Protein AF-A0A1E4H0T5-F1 (afdb_monomer_lite)

pLDDT: mean 76.6, std 17.33, range [38.22, 93.31]

Structure (mmCIF, N/CA/C/O backbone):
data_AF-A0A1E4H0T5-F1
#
_entry.id   AF-A0A1E4H0T5-F1
#
loop_
_atom_site.group_PDB
_atom_site.id
_atom_site.type_symbol
_atom_site.label_atom_id
_atom_site.label_alt_id
_atom_site.label_comp_id
_atom_site.label_asym_id
_atom_site.label_entity_id
_atom_site.label_seq_id
_atom_site.pdbx_PDB_ins_code
_atom_site.Cartn_x
_atom_site.Cartn_y
_atom_site.Cartn_z
_atom_site.occupancy
_atom_site.B_iso_or_equiv
_atom_site.auth_seq_id
_atom_site.auth_comp_id
_atom_site.auth_asym_id
_atom_site.auth_atom_id
_atom_site.pdbx_PDB_model_num
ATOM 1 N N . MET A 1 1 ? 41.069 -65.305 9.248 1.00 39.84 1 MET A N 1
ATOM 2 C CA . MET A 1 1 ? 42.053 -64.386 9.860 1.00 39.84 1 MET A CA 1
ATOM 3 C C . MET A 1 1 ? 41.347 -63.078 10.201 1.00 39.84 1 MET A C 1
ATOM 5 O O . MET A 1 1 ? 40.801 -62.484 9.289 1.00 39.84 1 MET A O 1
ATOM 9 N N . ARG A 1 2 ? 41.347 -62.711 11.497 1.00 38.22 2 ARG A N 1
ATOM 10 C CA . ARG A 1 2 ? 41.096 -61.384 12.120 1.00 38.22 2 ARG A CA 1
ATOM 11 C C . ARG A 1 2 ? 39.816 -60.629 11.699 1.00 38.22 2 ARG A C 1
ATOM 13 O O . ARG A 1 2 ? 39.759 -60.053 10.627 1.00 38.22 2 ARG A O 1
ATOM 20 N N . SER A 1 3 ? 38.731 -60.694 12.478 1.00 45.03 3 SER A N 1
ATOM 21 C CA . SER A 1 3 ? 38.418 -59.817 13.636 1.00 45.03 3 SER A CA 1
ATOM 22 C C . SER A 1 3 ? 38.679 -58.331 13.408 1.00 45.03 3 SER A C 1
ATOM 24 O O . SER A 1 3 ? 39.838 -57.941 13.489 1.00 45.03 3 SER A O 1
ATOM 26 N N . VAL A 1 4 ? 37.605 -57.532 13.301 1.00 47.72 4 VAL A N 1
ATOM 27 C CA . VAL A 1 4 ? 37.412 -56.279 14.062 1.00 47.72 4 VAL A CA 1
ATOM 28 C C . VAL A 1 4 ? 35.904 -56.063 14.306 1.00 47.72 4 VAL A C 1
ATOM 30 O O . VAL A 1 4 ? 35.154 -55.708 13.404 1.00 47.72 4 VAL A O 1
ATOM 33 N N . VAL A 1 5 ? 35.487 -56.292 15.551 1.00 55.03 5 VAL A N 1
ATOM 34 C CA . VAL A 1 5 ? 34.409 -55.582 16.272 1.00 55.03 5 VAL A CA 1
ATOM 35 C C . VAL A 1 5 ? 35.142 -54.486 17.064 1.00 55.03 5 VAL A C 1
ATOM 37 O O . VAL A 1 5 ? 36.234 -54.795 17.556 1.00 55.03 5 VAL A O 1
ATOM 40 N N . PRO A 1 6 ? 34.672 -53.221 17.140 1.00 56.16 6 PRO A N 1
ATOM 41 C CA . PRO A 1 6 ? 33.816 -52.774 18.264 1.00 56.16 6 P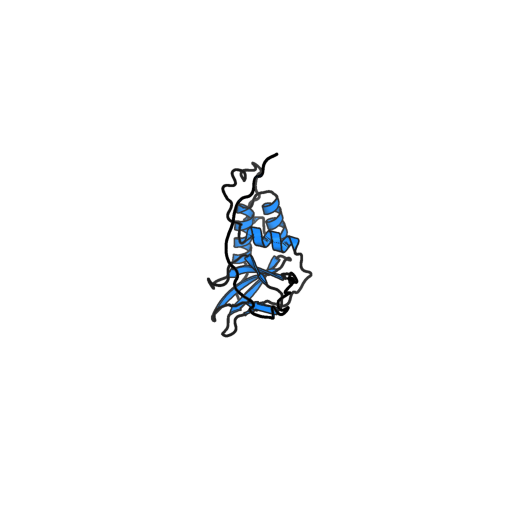RO A CA 1
ATOM 42 C C . PRO A 1 6 ? 32.924 -51.560 17.878 1.00 56.16 6 PRO A C 1
ATOM 44 O O . PRO A 1 6 ? 32.950 -51.142 16.731 1.00 56.16 6 PRO A O 1
ATOM 47 N N . ASN A 1 7 ? 32.067 -50.893 18.654 1.00 41.25 7 ASN A N 1
ATOM 48 C CA . ASN A 1 7 ? 31.615 -50.768 20.048 1.00 41.25 7 ASN A CA 1
ATOM 49 C C . ASN A 1 7 ? 30.163 -50.226 19.890 1.00 41.25 7 ASN A C 1
ATOM 51 O O . ASN A 1 7 ? 29.915 -49.438 18.985 1.00 41.25 7 ASN A O 1
ATOM 55 N N . GLY A 1 8 ? 29.129 -50.609 20.635 1.00 39.56 8 GLY A N 1
ATOM 56 C CA . GLY A 1 8 ? 29.060 -50.534 22.088 1.00 39.56 8 GLY A CA 1
ATOM 57 C C . GLY A 1 8 ? 28.377 -49.229 22.539 1.00 39.56 8 GLY A C 1
ATOM 58 O O . GLY A 1 8 ? 29.038 -48.201 22.608 1.00 39.56 8 GLY A O 1
ATOM 59 N N . ALA A 1 9 ? 27.097 -49.349 22.929 1.00 46.03 9 ALA A N 1
ATOM 60 C CA . ALA A 1 9 ? 26.294 -48.451 23.782 1.00 46.03 9 ALA A CA 1
ATOM 61 C C . ALA A 1 9 ? 25.740 -47.152 23.132 1.00 46.03 9 ALA A C 1
ATOM 63 O O . ALA A 1 9 ? 26.437 -46.436 22.436 1.00 46.03 9 ALA A O 1
ATOM 64 N N . LEU A 1 10 ? 24.467 -46.778 23.295 1.00 47.72 10 LEU A N 1
ATOM 65 C CA . LEU A 1 10 ? 23.784 -46.537 24.564 1.00 47.72 10 LEU A CA 1
ATOM 66 C C . LEU A 1 10 ? 22.243 -46.636 24.403 1.00 47.72 10 LEU A C 1
ATOM 68 O O . LEU A 1 10 ? 21.662 -45.990 23.540 1.00 47.72 10 LEU A O 1
ATOM 72 N N . ARG A 1 11 ? 21.627 -47.314 25.380 1.00 45.41 11 ARG A N 1
ATOM 73 C CA . ARG A 1 11 ? 20.326 -47.014 26.020 1.00 45.41 11 ARG A CA 1
ATOM 74 C C . ARG A 1 11 ? 19.022 -47.394 25.298 1.00 45.41 11 ARG A C 1
ATOM 76 O O . ARG A 1 11 ? 18.477 -46.685 24.465 1.00 45.41 11 ARG A O 1
ATOM 83 N N . ALA A 1 12 ? 18.470 -48.494 25.814 1.00 47.00 12 ALA A N 1
ATOM 84 C CA . ALA A 1 12 ? 17.044 -48.731 26.020 1.00 47.00 12 ALA A CA 1
ATOM 85 C C . ALA A 1 12 ? 16.330 -47.558 26.725 1.00 47.00 12 ALA A C 1
ATOM 87 O O . ALA A 1 12 ? 17.010 -46.729 27.323 1.00 47.00 12 ALA A O 1
ATOM 88 N N . THR A 1 13 ? 14.987 -47.621 26.763 1.00 47.31 13 THR A N 1
ATOM 89 C CA . THR A 1 13 ? 13.959 -46.695 27.321 1.00 47.31 13 THR A CA 1
ATOM 90 C C . THR A 1 13 ? 13.376 -45.752 26.254 1.00 47.31 13 THR A C 1
ATOM 92 O O . THR A 1 13 ? 14.113 -45.024 25.618 1.00 47.31 13 THR A O 1
ATOM 95 N N . SER A 1 14 ? 12.085 -45.743 25.905 1.00 43.88 14 SER A N 1
ATOM 96 C CA . SER A 1 14 ? 10.878 -46.195 26.601 1.00 43.88 14 SER A CA 1
ATOM 97 C C . SER A 1 14 ? 9.742 -46.437 25.604 1.00 43.88 14 SER A C 1
ATOM 99 O O . SER A 1 14 ? 9.549 -45.665 24.669 1.00 43.88 14 SER A O 1
ATOM 101 N N . ARG A 1 15 ? 8.926 -47.466 25.856 1.00 52.03 15 ARG A N 1
ATOM 102 C CA . ARG A 1 15 ? 7.536 -47.506 25.383 1.00 52.03 15 ARG A CA 1
ATOM 103 C C . ARG A 1 15 ? 6.792 -46.321 26.008 1.00 52.03 15 ARG A C 1
ATOM 105 O O . ARG A 1 15 ? 6.621 -46.319 27.222 1.00 52.03 15 ARG A O 1
ATOM 112 N N . ALA A 1 16 ? 6.337 -45.354 25.218 1.00 47.72 16 ALA A N 1
ATOM 113 C CA . ALA A 1 16 ? 5.321 -44.402 25.655 1.00 47.72 16 ALA A CA 1
ATOM 114 C C . ALA A 1 16 ? 4.612 -43.781 24.447 1.00 47.72 16 ALA A C 1
ATOM 116 O O . ALA A 1 16 ? 5.250 -43.164 23.606 1.00 47.72 16 ALA A O 1
ATOM 117 N N . ALA A 1 17 ? 3.294 -43.974 24.439 1.00 50.78 17 ALA A N 1
ATOM 118 C CA . ALA A 1 17 ? 2.257 -43.190 23.775 1.00 50.78 17 ALA A CA 1
ATOM 119 C C . ALA A 1 17 ? 2.391 -42.984 22.249 1.00 50.78 17 ALA A C 1
ATOM 121 O O . ALA A 1 17 ? 3.213 -42.226 21.758 1.00 50.78 17 ALA A O 1
ATOM 122 N N . LEU A 1 18 ? 1.623 -43.689 21.419 1.00 49.38 18 LEU A N 1
ATOM 123 C CA . LEU A 1 18 ? 0.184 -43.456 21.234 1.00 49.38 18 LEU A CA 1
ATOM 124 C C . LEU A 1 18 ? -0.116 -41.981 20.890 1.00 49.38 18 LEU A C 1
ATOM 126 O O . LEU A 1 18 ? -0.099 -41.119 21.759 1.00 49.38 18 LEU A O 1
ATOM 130 N N . GLY A 1 19 ? -0.467 -41.744 19.624 1.00 46.06 19 GLY A N 1
ATOM 131 C CA . GLY A 1 19 ? -1.298 -40.612 19.212 1.00 46.06 19 GLY A CA 1
ATOM 132 C C . GLY A 1 19 ? -0.567 -39.322 18.848 1.00 46.06 19 GLY A C 1
ATOM 133 O O . GLY A 1 19 ? -0.532 -38.393 19.644 1.00 46.06 19 GLY A O 1
ATOM 134 N N . LEU A 1 20 ? -0.126 -39.199 17.592 1.00 44.91 20 LEU A N 1
ATOM 135 C CA . LEU A 1 20 ? -0.059 -37.884 16.952 1.00 44.91 20 LEU A CA 1
ATOM 136 C C . LEU A 1 20 ? -1.172 -37.808 15.905 1.00 44.91 20 LEU A C 1
ATOM 138 O O . LEU A 1 20 ? -1.062 -38.304 14.787 1.00 44.91 20 LEU A O 1
ATOM 142 N N . ILE A 1 21 ? -2.293 -37.265 16.370 1.00 56.88 21 ILE A N 1
ATOM 143 C CA . ILE A 1 21 ? -3.504 -36.965 15.615 1.00 56.88 21 ILE A CA 1
ATOM 144 C C . ILE A 1 21 ? -3.156 -36.011 14.466 1.00 56.88 21 ILE A C 1
ATOM 146 O O . ILE A 1 21 ? -2.516 -34.981 14.674 1.00 56.88 21 ILE A O 1
ATOM 150 N N . LEU A 1 22 ? -3.620 -36.354 13.262 1.00 52.31 22 LEU A N 1
ATOM 151 C CA . LEU A 1 22 ? -3.767 -35.438 12.135 1.00 52.31 22 LEU A CA 1
ATOM 152 C C . LEU A 1 22 ? -4.597 -34.218 12.572 1.00 52.31 22 LEU A C 1
ATOM 154 O O . LEU A 1 22 ? -5.808 -34.336 12.740 1.00 52.31 22 LEU A O 1
ATOM 158 N N . ALA A 1 23 ? -3.984 -33.045 12.697 1.00 53.38 23 ALA A N 1
ATOM 159 C CA . ALA A 1 23 ? -4.703 -31.774 12.683 1.00 53.38 23 ALA A CA 1
ATOM 160 C C . ALA A 1 23 ? -3.743 -30.642 12.306 1.00 53.38 23 ALA A C 1
ATOM 162 O O . ALA A 1 23 ? -2.711 -30.461 12.944 1.00 53.38 23 ALA A O 1
ATOM 163 N N . GLY A 1 24 ? -4.099 -29.879 11.272 1.00 50.88 24 GLY A N 1
ATOM 164 C CA . GLY A 1 24 ? -3.389 -28.653 10.904 1.00 50.88 24 GLY A CA 1
ATOM 165 C C . GLY A 1 24 ? -2.786 -28.631 9.506 1.00 50.88 24 GLY A C 1
ATOM 166 O O . GLY A 1 24 ? -1.847 -27.880 9.266 1.00 50.88 24 GLY A O 1
ATOM 167 N N . GLY A 1 25 ? -3.332 -29.399 8.561 1.00 46.81 25 GLY A N 1
ATOM 168 C CA . GLY A 1 25 ? -3.244 -29.025 7.155 1.00 46.81 25 GLY A CA 1
ATOM 169 C C . GLY A 1 25 ? -4.006 -27.720 6.934 1.00 46.81 25 GLY A C 1
ATOM 170 O O . GLY A 1 25 ? -5.149 -27.744 6.500 1.00 46.81 25 GLY A O 1
ATOM 171 N N . VAL A 1 26 ? -3.382 -26.583 7.235 1.00 54.94 26 VAL A N 1
ATOM 172 C CA . VAL A 1 26 ? -3.708 -25.325 6.561 1.00 54.94 26 VAL A CA 1
ATOM 173 C C . VAL A 1 26 ? -2.692 -25.214 5.437 1.00 54.94 26 VAL A C 1
ATOM 175 O O . VAL A 1 26 ? -1.717 -24.470 5.506 1.00 54.94 26 VAL A O 1
ATOM 178 N N . ALA A 1 27 ? -2.872 -26.055 4.415 1.00 47.75 27 ALA A N 1
ATOM 179 C CA . ALA A 1 27 ? -2.328 -25.740 3.108 1.00 47.75 27 ALA A CA 1
ATOM 180 C C . ALA A 1 27 ? -2.878 -24.354 2.783 1.00 47.75 27 ALA A C 1
ATOM 182 O O . ALA A 1 27 ? -4.093 -24.183 2.678 1.00 47.75 27 ALA A O 1
ATOM 183 N N . GLY A 1 28 ? -1.989 -23.362 2.779 1.00 47.50 28 GLY A N 1
ATOM 184 C CA . GLY A 1 28 ? -2.342 -21.980 2.537 1.00 47.50 28 GLY A CA 1
ATOM 185 C C . GLY A 1 28 ? -3.095 -21.895 1.223 1.00 47.50 28 GLY A C 1
ATOM 186 O O . GLY A 1 28 ? -2.494 -21.950 0.153 1.00 47.50 28 GLY A O 1
ATOM 187 N N . ALA A 1 29 ? -4.413 -21.723 1.301 1.00 44.38 29 ALA A N 1
ATOM 188 C CA . ALA A 1 29 ? -5.060 -20.901 0.310 1.00 44.38 29 ALA A CA 1
ATOM 189 C C . ALA A 1 29 ? -4.345 -19.560 0.449 1.00 44.38 29 ALA A C 1
ATOM 191 O O . ALA A 1 29 ? -4.498 -18.877 1.462 1.00 44.38 29 ALA A O 1
ATOM 192 N N . ALA A 1 30 ? -3.471 -19.241 -0.503 1.00 48.34 30 ALA A N 1
ATOM 193 C CA . ALA A 1 30 ? -3.109 -17.863 -0.740 1.00 48.34 30 ALA A CA 1
ATOM 194 C C . ALA A 1 30 ? -4.444 -17.176 -1.024 1.00 48.34 30 ALA A C 1
ATOM 196 O O . ALA A 1 30 ? -4.966 -17.263 -2.135 1.00 48.34 30 ALA A O 1
ATOM 197 N N . LEU A 1 31 ? -5.066 -16.630 0.024 1.00 51.09 31 LEU A N 1
ATOM 198 C CA . LEU A 1 31 ? -6.183 -15.727 -0.143 1.00 51.09 31 LEU A CA 1
ATOM 199 C C . LEU A 1 31 ? -5.658 -14.682 -1.114 1.00 51.09 31 LEU A C 1
ATOM 201 O O . LEU A 1 31 ? -4.568 -14.141 -0.905 1.00 51.09 31 LEU A O 1
ATOM 205 N N . ALA A 1 32 ? -6.351 -14.524 -2.239 1.00 63.72 32 ALA A N 1
ATOM 206 C CA . ALA A 1 32 ? -6.002 -13.495 -3.193 1.00 63.72 32 ALA A CA 1
ATOM 207 C C . ALA A 1 32 ? -6.095 -12.181 -2.421 1.00 63.72 32 ALA A C 1
ATOM 209 O O . ALA A 1 32 ? -7.185 -11.746 -2.059 1.00 63.72 32 ALA A O 1
ATOM 210 N N . ALA A 1 33 ? -4.938 -11.630 -2.063 1.00 79.31 33 ALA A N 1
ATOM 211 C CA . ALA A 1 33 ? -4.873 -10.339 -1.418 1.00 79.31 33 ALA A CA 1
ATOM 212 C C . ALA A 1 33 ? -5.555 -9.355 -2.355 1.00 79.31 33 ALA A C 1
ATOM 214 O O . ALA A 1 33 ? -5.203 -9.325 -3.526 1.00 79.31 33 ALA A O 1
ATOM 215 N N . ASP A 1 34 ? -6.513 -8.579 -1.867 1.00 87.44 34 ASP A N 1
ATOM 216 C CA . ASP A 1 34 ? -7.218 -7.590 -2.684 1.00 87.44 34 ASP A CA 1
ATOM 217 C C . ASP A 1 34 ? -6.643 -6.186 -2.472 1.00 87.44 34 ASP A C 1
ATOM 219 O O . ASP A 1 34 ? -6.710 -5.321 -3.351 1.00 87.44 34 ASP A O 1
ATOM 223 N N . PHE A 1 35 ? -6.045 -5.975 -1.297 1.00 89.19 35 PHE A N 1
ATOM 224 C CA . PHE A 1 35 ? -5.560 -4.690 -0.832 1.00 89.19 35 PHE A CA 1
ATOM 225 C C . PHE A 1 35 ? -4.189 -4.808 -0.174 1.00 89.19 35 PHE A C 1
ATOM 227 O O . PHE A 1 35 ? -3.897 -5.784 0.513 1.00 89.19 35 PHE A O 1
ATOM 234 N N . VAL A 1 36 ? -3.379 -3.761 -0.321 1.00 91.19 36 VAL A N 1
ATOM 235 C CA . VAL A 1 36 ? -2.122 -3.567 0.413 1.00 91.19 36 VAL A CA 1
ATOM 236 C C . VAL A 1 36 ? -2.236 -2.305 1.261 1.00 91.19 36 VAL A C 1
ATOM 238 O O . VAL A 1 36 ? -2.697 -1.267 0.783 1.00 91.19 36 VAL A O 1
ATOM 241 N N . VAL A 1 37 ? -1.793 -2.362 2.517 1.00 92.94 37 VAL A N 1
ATOM 242 C CA . VAL A 1 37 ? -1.652 -1.166 3.356 1.00 92.94 37 VAL A CA 1
ATOM 243 C C . VAL A 1 37 ? -0.538 -0.296 2.794 1.00 92.94 37 VAL A C 1
ATOM 245 O O . VAL A 1 37 ? 0.617 -0.707 2.774 1.00 92.94 37 VAL A O 1
ATOM 248 N N . VAL A 1 38 ? -0.862 0.925 2.382 1.00 92.56 38 VAL A N 1
ATOM 249 C CA . VAL A 1 38 ? 0.125 1.907 1.897 1.00 92.56 38 VAL A CA 1
ATOM 250 C C . VAL A 1 38 ? 0.503 2.930 2.965 1.00 92.56 38 VAL A C 1
ATOM 252 O O . VAL A 1 38 ? 1.600 3.477 2.930 1.00 92.56 38 VAL A O 1
ATOM 255 N N . ALA A 1 39 ? -0.379 3.167 3.938 1.00 91.38 39 ALA A N 1
ATOM 256 C CA . ALA A 1 39 ? -0.114 4.002 5.104 1.00 91.38 39 ALA A CA 1
ATOM 257 C C . ALA A 1 39 ? -1.024 3.592 6.270 1.00 91.38 39 ALA A C 1
ATOM 259 O O . ALA A 1 39 ? -2.146 3.140 6.056 1.00 91.38 39 ALA A O 1
ATOM 260 N N . SER A 1 40 ? -0.557 3.773 7.501 1.00 91.38 40 SER A N 1
ATOM 261 C CA . SER A 1 40 ? -1.325 3.519 8.723 1.00 91.38 40 SER A CA 1
ATOM 262 C C . SER A 1 40 ? -0.892 4.496 9.810 1.00 91.38 40 SER A C 1
ATOM 264 O O . SER A 1 40 ? 0.289 4.833 9.895 1.00 91.38 40 SER A O 1
ATOM 266 N N . THR A 1 41 ? -1.836 4.948 10.636 1.00 90.44 41 THR A N 1
ATOM 267 C CA . THR A 1 41 ? -1.542 5.697 11.870 1.00 90.44 41 THR A CA 1
ATOM 268 C C . THR A 1 41 ? -1.357 4.772 13.075 1.00 90.44 41 THR A C 1
ATOM 270 O O . THR A 1 41 ? -0.817 5.193 14.096 1.00 90.44 41 THR A O 1
ATOM 273 N N . ASP A 1 42 ? -1.768 3.507 12.955 1.00 88.75 42 ASP A N 1
ATOM 274 C CA . ASP A 1 42 ? -1.532 2.473 13.958 1.00 88.75 42 ASP A CA 1
ATOM 275 C C . ASP A 1 42 ? -0.155 1.818 13.738 1.00 88.75 42 ASP A C 1
ATOM 277 O O . ASP A 1 42 ? 0.057 1.231 12.669 1.00 88.75 42 ASP A O 1
ATOM 281 N N . PRO A 1 43 ? 0.771 1.857 14.717 1.00 84.81 43 PRO A N 1
ATOM 282 C CA . PRO A 1 43 ? 2.081 1.217 14.595 1.00 84.81 43 PRO A CA 1
ATOM 283 C C . PRO A 1 43 ? 2.016 -0.317 14.525 1.00 84.81 43 PRO A C 1
ATOM 285 O O . PRO A 1 43 ? 2.982 -0.944 14.085 1.00 84.81 43 PRO A O 1
ATOM 288 N N . ALA A 1 44 ? 0.909 -0.939 14.947 1.00 86.69 44 ALA A N 1
ATOM 289 C CA . ALA A 1 44 ? 0.717 -2.383 14.836 1.00 86.69 44 ALA A CA 1
ATOM 290 C C . ALA A 1 44 ? 0.442 -2.827 13.388 1.00 86.69 44 ALA A C 1
ATOM 292 O O . ALA A 1 44 ? 0.758 -3.959 13.019 1.00 86.69 44 ALA A O 1
ATOM 293 N N . VAL A 1 45 ? -0.104 -1.936 12.552 1.00 88.81 45 VAL A N 1
ATOM 294 C CA . VAL A 1 45 ? -0.421 -2.216 11.148 1.00 88.81 45 VAL A CA 1
ATOM 295 C C . VAL A 1 45 ? 0.670 -1.631 10.259 1.00 88.81 45 VAL A C 1
ATOM 297 O O . VAL A 1 45 ? 0.704 -0.435 9.972 1.00 88.81 45 VAL A O 1
ATOM 300 N N . LYS A 1 46 ? 1.584 -2.495 9.816 1.00 90.12 46 LYS A N 1
ATOM 301 C CA . LYS A 1 46 ? 2.702 -2.092 8.961 1.00 90.12 46 LYS A CA 1
ATOM 302 C C . LYS A 1 46 ? 2.248 -1.846 7.514 1.00 90.12 46 LYS A C 1
ATOM 304 O O . LYS A 1 46 ? 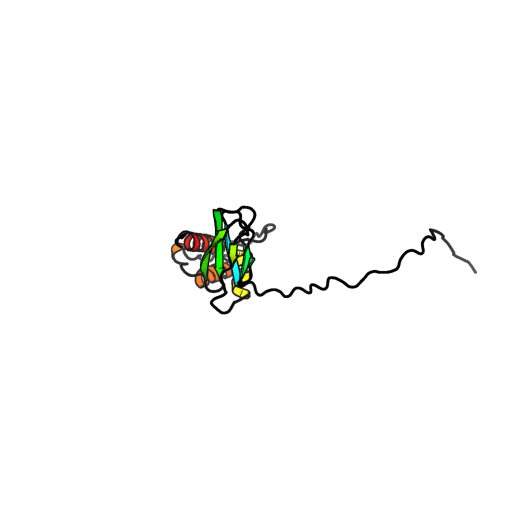1.404 -2.589 7.007 1.00 90.12 46 LYS A O 1
ATOM 309 N N . PRO A 1 47 ? 2.830 -0.856 6.818 1.00 89.81 47 PRO A N 1
ATOM 310 C CA . PRO A 1 47 ? 2.725 -0.767 5.366 1.00 89.81 47 PRO A CA 1
ATOM 311 C C . PRO A 1 47 ? 3.248 -2.050 4.696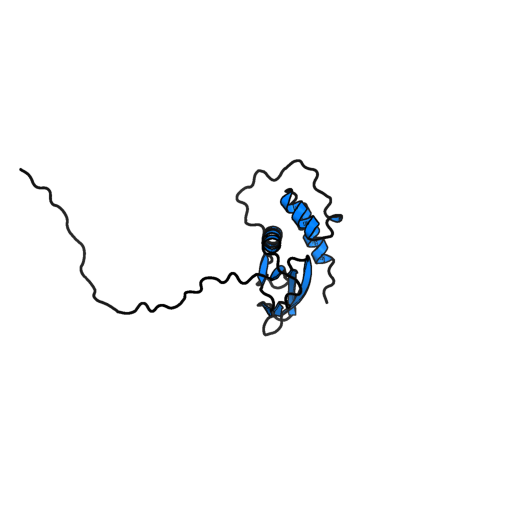 1.00 89.81 47 PRO A C 1
ATOM 313 O O . PRO A 1 47 ? 4.149 -2.699 5.219 1.00 89.81 47 PRO A O 1
ATOM 316 N N . GLY A 1 48 ? 2.674 -2.430 3.555 1.00 87.88 48 GLY A N 1
ATOM 317 C CA . GLY A 1 48 ? 3.025 -3.651 2.821 1.00 87.88 48 GLY A CA 1
ATOM 318 C C . GLY A 1 48 ? 2.278 -4.912 3.277 1.00 87.88 48 GLY A C 1
ATOM 319 O O . GLY A 1 48 ? 2.423 -5.960 2.646 1.00 87.88 48 GLY A O 1
ATOM 320 N N . VAL A 1 49 ? 1.463 -4.825 4.336 1.00 88.62 49 VAL A N 1
ATOM 321 C CA . VAL A 1 49 ? 0.564 -5.913 4.750 1.00 88.62 49 VAL A CA 1
ATOM 322 C C . VAL A 1 49 ? -0.592 -6.031 3.762 1.00 88.62 49 VAL A C 1
ATOM 324 O O . VAL A 1 49 ? -1.161 -5.030 3.326 1.00 88.62 49 VAL A O 1
ATOM 327 N N . GLU A 1 50 ? -0.914 -7.268 3.414 1.00 89.94 50 GLU A N 1
ATOM 328 C CA . GLU A 1 50 ? -1.953 -7.635 2.462 1.00 89.94 50 GLU A CA 1
ATOM 329 C C . GLU A 1 50 ? -3.235 -8.030 3.198 1.00 89.94 50 GLU A C 1
ATOM 331 O O . GLU A 1 50 ? -3.170 -8.698 4.228 1.00 89.94 50 GLU A O 1
ATOM 336 N N . PHE A 1 51 ? -4.383 -7.626 2.657 1.00 89.12 51 PHE A N 1
ATOM 337 C CA . PHE A 1 51 ? -5.703 -7.966 3.181 1.00 89.12 51 PHE A CA 1
ATOM 338 C C . PHE A 1 51 ? -6.632 -8.401 2.055 1.00 89.12 51 PHE A C 1
ATOM 340 O O . PHE A 1 51 ? -6.632 -7.832 0.959 1.00 89.12 51 PHE A O 1
ATOM 347 N N . SER A 1 52 ? -7.461 -9.390 2.355 1.00 88.69 52 SER A N 1
ATOM 348 C CA . SER A 1 52 ? -8.572 -9.808 1.505 1.00 88.69 52 SER A CA 1
ATOM 349 C C . SER A 1 52 ? -9.753 -8.861 1.707 1.00 88.69 52 SER A C 1
ATOM 351 O O . SER A 1 52 ? -9.934 -8.272 2.777 1.00 88.69 52 SER A O 1
ATOM 353 N N . GLY A 1 53 ? -10.601 -8.704 0.699 1.00 87.25 53 GLY A N 1
ATOM 354 C CA . GLY A 1 53 ? -11.801 -7.898 0.849 1.00 87.25 53 GLY A CA 1
ATOM 355 C C . GLY A 1 53 ? -12.754 -8.471 1.902 1.00 87.25 53 GLY A C 1
ATOM 356 O O . GLY A 1 53 ? -13.020 -9.671 1.943 1.00 87.25 53 GLY A O 1
ATOM 357 N N . GLY A 1 54 ? -13.274 -7.611 2.780 1.00 87.50 54 GLY A N 1
ATOM 358 C CA . GLY A 1 54 ? -14.081 -8.024 3.934 1.00 87.50 54 GLY A CA 1
ATOM 359 C C . GLY A 1 54 ? -13.285 -8.604 5.111 1.00 87.50 54 GLY A C 1
ATOM 360 O O . GLY A 1 54 ? -13.882 -8.921 6.141 1.00 87.50 54 GLY A O 1
ATOM 361 N N . GLU A 1 55 ? -11.960 -8.725 4.997 1.00 89.44 55 GLU A N 1
ATOM 362 C CA . GLU A 1 55 ? -11.096 -9.154 6.095 1.00 89.44 55 GLU A CA 1
ATOM 363 C C . GLU A 1 55 ? -11.047 -8.102 7.208 1.00 89.44 55 GLU A C 1
ATOM 365 O O . GLU A 1 55 ? -11.159 -6.897 6.973 1.00 89.44 55 GLU A O 1
ATOM 370 N N . ARG A 1 56 ? -10.886 -8.550 8.453 1.00 89.81 56 ARG A N 1
ATOM 371 C CA . ARG A 1 56 ? -10.785 -7.653 9.602 1.00 89.81 56 ARG A CA 1
ATOM 372 C C . ARG A 1 56 ? -9.338 -7.229 9.822 1.00 89.81 56 ARG A C 1
ATOM 374 O O . ARG A 1 56 ? -8.460 -8.055 10.036 1.00 89.81 56 ARG A O 1
ATOM 381 N N . ILE A 1 57 ? -9.128 -5.923 9.869 1.00 90.94 57 ILE A 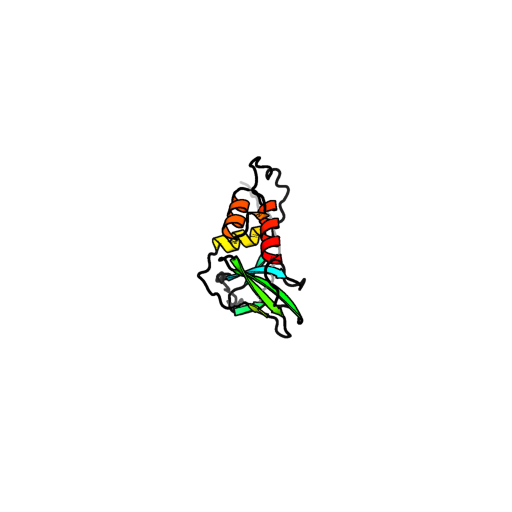N 1
ATOM 382 C CA . ILE A 1 57 ? -7.850 -5.284 10.148 1.00 90.94 57 ILE A CA 1
ATOM 383 C C . ILE A 1 57 ? -7.837 -4.901 11.626 1.00 90.94 57 ILE A C 1
ATOM 385 O O . ILE A 1 57 ? -8.718 -4.174 12.095 1.00 90.94 57 ILE A O 1
ATOM 389 N N . ALA A 1 58 ? -6.835 -5.377 12.362 1.00 90.25 58 ALA A N 1
ATOM 390 C CA . ALA A 1 58 ? -6.634 -5.062 13.773 1.00 90.25 58 ALA A CA 1
ATOM 391 C C . ALA A 1 58 ? -6.126 -3.618 13.958 1.00 90.25 58 ALA A C 1
ATOM 393 O O . ALA A 1 58 ? -4.971 -3.398 14.302 1.00 90.25 58 ALA A O 1
ATOM 394 N N . LEU A 1 59 ? -6.993 -2.640 13.690 1.00 89.62 59 LEU A N 1
ATOM 395 C CA . LEU A 1 59 ? -6.745 -1.219 13.927 1.00 89.62 59 LEU A CA 1
ATOM 396 C C . LEU A 1 59 ? -7.340 -0.784 15.259 1.00 89.62 59 LEU A C 1
ATOM 398 O O . LEU A 1 59 ? -8.524 -1.005 15.515 1.00 89.62 59 LEU A O 1
ATOM 402 N N . GLY A 1 60 ? -6.539 -0.106 16.075 1.00 88.69 60 GLY A N 1
ATOM 403 C CA . GLY A 1 60 ? -7.006 0.530 17.299 1.00 88.69 60 GLY A CA 1
ATOM 404 C C . GLY A 1 60 ? -8.131 1.537 17.043 1.00 88.69 60 GLY A C 1
ATOM 405 O O . GLY A 1 60 ? -8.235 2.143 15.973 1.00 88.69 60 GLY A O 1
ATOM 406 N N . ALA A 1 61 ? -8.983 1.743 18.047 1.00 89.81 61 ALA A N 1
ATOM 407 C CA . ALA A 1 61 ? -10.065 2.717 17.959 1.00 89.81 61 ALA A CA 1
ATOM 408 C C . ALA A 1 61 ? -9.516 4.126 17.665 1.00 89.81 61 ALA A C 1
ATOM 410 O O . ALA A 1 61 ? -8.599 4.597 18.335 1.00 89.81 61 ALA A O 1
ATOM 411 N N . GLY A 1 62 ? -10.075 4.789 16.650 1.00 86.94 62 GLY A N 1
ATOM 412 C CA . GLY A 1 62 ? -9.639 6.120 16.217 1.00 86.94 62 GLY A CA 1
ATOM 413 C C . GLY A 1 62 ? -8.407 6.128 15.306 1.00 86.94 62 GLY A C 1
ATOM 414 O O . GLY A 1 62 ? -8.123 7.166 14.712 1.00 86.94 62 GLY A O 1
ATOM 415 N N . GLN A 1 63 ? -7.728 4.989 15.131 1.00 91.88 63 GLN A N 1
ATOM 416 C CA . GLN A 1 63 ? -6.656 4.845 14.149 1.00 91.88 63 GLN A CA 1
ATOM 417 C C . GLN A 1 63 ? -7.218 4.680 12.738 1.00 91.88 63 GLN A C 1
ATOM 419 O O . GLN A 1 63 ? -8.375 4.304 12.547 1.00 91.88 63 GLN A O 1
ATOM 424 N N . THR A 1 64 ? -6.395 4.952 11.731 1.00 92.50 64 THR A N 1
ATOM 425 C CA . THR A 1 64 ? -6.764 4.805 10.324 1.00 92.50 64 THR A CA 1
ATOM 426 C C . THR A 1 64 ? -5.700 4.029 9.565 1.00 92.50 64 THR A C 1
ATOM 428 O O . THR A 1 64 ? -4.510 4.140 9.857 1.00 92.50 64 THR A O 1
ATOM 431 N N . ALA A 1 65 ? -6.133 3.260 8.571 1.00 92.56 65 ALA A N 1
ATOM 432 C CA . ALA A 1 65 ? -5.249 2.699 7.562 1.00 92.56 65 ALA A CA 1
ATOM 433 C C . ALA A 1 65 ? -5.745 3.063 6.175 1.00 92.56 65 ALA A C 1
ATOM 435 O O . ALA A 1 65 ? -6.938 3.237 5.930 1.00 92.56 65 ALA A O 1
ATOM 436 N N . ARG A 1 66 ? -4.795 3.155 5.259 1.00 93.31 66 ARG A N 1
ATOM 437 C CA . ARG A 1 66 ? -5.022 3.437 3.856 1.00 93.31 66 ARG A CA 1
ATOM 438 C C . ARG A 1 66 ? -4.656 2.204 3.072 1.00 93.31 66 ARG A C 1
ATOM 440 O O . ARG A 1 66 ? -3.518 1.739 3.114 1.00 93.31 66 ARG A O 1
ATOM 447 N N . LEU A 1 67 ? -5.657 1.681 2.391 1.00 92.12 67 LEU A N 1
ATOM 448 C CA . LEU A 1 67 ? -5.598 0.463 1.614 1.00 92.12 67 LEU A CA 1
ATOM 449 C C . LEU A 1 67 ? -5.570 0.845 0.144 1.00 92.12 67 LEU A C 1
ATOM 451 O O . LEU A 1 67 ? -6.365 1.676 -0.284 1.00 92.12 67 LEU A O 1
ATOM 455 N N . MET A 1 68 ? -4.667 0.250 -0.621 1.00 91.62 68 MET A N 1
ATOM 456 C CA . MET A 1 68 ? -4.602 0.426 -2.066 1.00 91.62 68 MET A CA 1
ATOM 457 C C . MET A 1 68 ? -4.894 -0.906 -2.745 1.00 91.62 68 MET A C 1
ATOM 459 O O . MET A 1 68 ? -4.306 -1.929 -2.396 1.00 91.62 68 MET A O 1
ATOM 463 N N . SER A 1 69 ? -5.815 -0.885 -3.706 1.00 90.56 69 SER A N 1
ATOM 464 C CA . SER A 1 69 ? -6.112 -2.043 -4.557 1.00 90.56 69 SER A CA 1
ATOM 465 C C . SER A 1 69 ? -5.148 -2.134 -5.744 1.00 90.56 69 SER A C 1
ATOM 467 O O . SER A 1 69 ? -4.460 -1.168 -6.081 1.00 90.56 69 SER A O 1
ATOM 469 N N . ALA A 1 70 ? -5.164 -3.261 -6.460 1.00 86.38 70 ALA A N 1
ATOM 470 C CA . ALA A 1 70 ? -4.362 -3.464 -7.674 1.00 86.38 70 ALA A CA 1
ATOM 471 C C . ALA A 1 70 ? -4.657 -2.449 -8.803 1.00 86.38 70 ALA A C 1
ATOM 473 O O . ALA A 1 70 ? -3.829 -2.247 -9.693 1.00 86.38 70 ALA A O 1
ATOM 474 N N . SER A 1 71 ? -5.831 -1.808 -8.764 1.00 84.38 71 SER A N 1
ATOM 475 C CA . SER A 1 71 ? -6.236 -0.758 -9.709 1.00 84.38 71 SER A CA 1
ATOM 476 C C . SER A 1 71 ? -5.622 0.615 -9.406 1.00 84.38 71 SER A C 1
ATOM 478 O O . SER A 1 71 ? -5.688 1.512 -10.240 1.00 84.38 71 SER A O 1
ATOM 480 N N . GLY A 1 72 ? -5.039 0.796 -8.216 1.00 86.62 72 GLY A N 1
ATOM 481 C CA . GLY A 1 72 ? -4.579 2.095 -7.721 1.00 86.62 72 GLY A CA 1
ATOM 482 C C . GLY A 1 72 ? -5.625 2.877 -6.933 1.00 86.62 72 GLY A C 1
ATOM 483 O O . GLY A 1 72 ? -5.278 3.905 -6.361 1.00 86.62 72 GLY A O 1
ATOM 484 N N . ALA A 1 73 ? -6.868 2.389 -6.829 1.00 88.25 73 ALA A N 1
ATOM 485 C CA . ALA A 1 73 ? -7.866 2.999 -5.953 1.00 88.25 73 ALA A CA 1
ATOM 486 C C . ALA A 1 73 ? -7.427 2.908 -4.485 1.00 88.25 73 ALA A C 1
ATOM 488 O O . ALA A 1 73 ? -7.063 1.818 -4.018 1.00 88.25 73 ALA A O 1
ATOM 489 N N . ILE A 1 74 ? -7.487 4.040 -3.778 1.00 90.50 74 ILE A N 1
ATOM 490 C CA . ILE A 1 74 ? -7.153 4.146 -2.360 1.00 90.50 74 ILE A CA 1
ATOM 491 C C . ILE A 1 74 ? -8.438 4.239 -1.543 1.00 90.50 74 ILE A C 1
ATOM 493 O O . ILE A 1 74 ? -9.378 4.945 -1.888 1.00 90.50 74 ILE A O 1
ATOM 497 N N . THR A 1 75 ? -8.493 3.517 -0.432 1.00 90.88 75 THR A N 1
ATOM 498 C CA . THR A 1 75 ? -9.602 3.589 0.515 1.00 90.88 75 THR A CA 1
ATOM 499 C C . THR A 1 75 ? -9.059 3.759 1.921 1.00 90.88 75 THR A C 1
ATOM 501 O O . THR A 1 75 ? -8.172 3.022 2.353 1.00 90.88 75 THR A O 1
ATOM 504 N N . THR A 1 76 ? -9.597 4.735 2.644 1.00 91.81 76 THR A N 1
ATOM 505 C CA . THR A 1 76 ? -9.266 4.958 4.052 1.00 91.81 76 THR A CA 1
ATOM 506 C C . THR A 1 76 ? -10.269 4.212 4.921 1.00 91.81 76 THR A C 1
ATOM 508 O O . THR A 1 76 ? -11.477 4.401 4.789 1.00 91.81 76 THR A O 1
ATOM 511 N N . VAL A 1 77 ? -9.770 3.372 5.821 1.00 91.88 77 VAL A N 1
ATOM 512 C CA . VAL A 1 77 ? -10.567 2.667 6.826 1.00 91.88 77 VAL A CA 1
ATOM 513 C C . VAL A 1 77 ? -10.216 3.186 8.215 1.00 91.88 77 VAL A C 1
ATOM 515 O O . VAL A 1 77 ? -9.061 3.507 8.495 1.00 91.88 77 VAL A O 1
ATOM 518 N N . ARG A 1 78 ? -11.216 3.266 9.093 1.00 93.19 78 ARG A N 1
ATOM 519 C CA . ARG A 1 78 ? -11.065 3.727 10.478 1.00 93.19 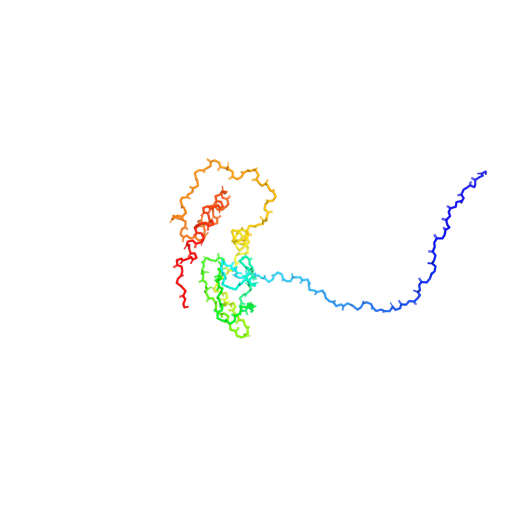78 ARG A CA 1
ATOM 520 C C . ARG A 1 78 ? -11.295 2.565 11.438 1.00 93.19 78 ARG A C 1
ATOM 522 O O . ARG A 1 78 ? -12.291 1.855 11.321 1.00 93.19 78 ARG A O 1
ATOM 529 N N . GLY A 1 79 ? -10.374 2.383 12.376 1.00 90.25 79 GLY A N 1
ATOM 530 C CA . GLY A 1 79 ? -10.463 1.389 13.436 1.00 90.25 79 GLY A CA 1
ATOM 531 C C . GLY A 1 79 ? -11.500 1.767 14.490 1.00 90.25 79 GLY A C 1
ATOM 532 O O . GLY A 1 79 ? -11.610 2.927 14.900 1.00 90.25 79 GLY A O 1
ATOM 533 N N . GLY A 1 80 ? -12.257 0.768 14.934 1.00 89.56 80 GLY A N 1
ATOM 534 C CA . GLY A 1 80 ? -13.146 0.829 16.090 1.00 89.56 80 GLY A CA 1
ATOM 535 C C . GLY A 1 80 ? -12.769 -0.211 17.154 1.00 89.56 80 GLY A C 1
ATOM 536 O O . GLY A 1 80 ? -11.726 -0.853 17.054 1.00 89.56 80 GLY A O 1
ATOM 537 N N . PRO A 1 81 ? -13.635 -0.449 18.155 1.00 85.38 81 PRO A N 1
ATOM 538 C CA . PRO A 1 81 ? -13.387 -1.427 19.225 1.00 85.38 81 PRO A CA 1
ATOM 539 C C . PRO A 1 81 ? -13.145 -2.862 18.729 1.00 85.38 81 PRO A C 1
ATOM 541 O O . PRO A 1 81 ? -12.604 -3.689 19.451 1.00 85.38 81 PRO A O 1
ATOM 544 N N . GLN A 1 82 ? -13.584 -3.163 17.505 1.00 86.62 82 GLN A N 1
ATOM 545 C CA . GLN A 1 82 ? -13.466 -4.466 16.854 1.00 86.62 82 GLN A CA 1
ATOM 546 C C . GLN A 1 82 ? -12.478 -4.445 15.674 1.00 86.62 82 GLN A C 1
ATOM 548 O O . GLN A 1 82 ? -12.477 -5.378 14.876 1.00 86.62 82 GLN A O 1
ATOM 553 N N . GLY A 1 83 ? -11.669 -3.391 15.529 1.00 89.56 83 GLY A N 1
ATOM 554 C CA . GLY A 1 83 ? -10.849 -3.164 14.340 1.00 89.56 83 GLY A CA 1
ATOM 555 C C . GLY A 1 83 ? -11.587 -2.406 13.238 1.00 89.56 83 GLY A C 1
ATOM 556 O O . GLY A 1 83 ? -12.619 -1.775 13.480 1.00 89.56 83 GLY A O 1
ATOM 557 N N . ALA A 1 84 ? -11.051 -2.474 12.022 1.00 91.38 84 ALA A N 1
ATOM 558 C CA . ALA A 1 84 ? -11.722 -2.042 10.799 1.00 91.38 84 ALA A CA 1
ATOM 559 C C . ALA A 1 84 ? -11.974 -3.247 9.887 1.00 91.38 84 ALA A C 1
ATOM 561 O O . ALA A 1 84 ? -11.345 -4.290 10.039 1.00 91.38 84 ALA A O 1
ATOM 562 N N . VAL A 1 85 ? -12.878 -3.107 8.923 1.00 90.25 85 VAL A N 1
ATOM 563 C CA . VAL A 1 85 ? -13.119 -4.136 7.905 1.00 90.25 85 VAL A CA 1
ATOM 564 C C . VAL A 1 85 ? -12.599 -3.614 6.574 1.00 90.25 85 VAL A C 1
ATOM 566 O O . VAL A 1 85 ? -12.926 -2.492 6.184 1.00 90.25 85 VAL A O 1
ATOM 569 N N . ALA A 1 86 ? -11.773 -4.410 5.898 1.00 88.56 86 ALA A N 1
ATOM 570 C CA . ALA A 1 86 ? -11.317 -4.121 4.552 1.00 88.56 86 ALA A CA 1
ATOM 571 C C . ALA A 1 86 ? -12.537 -3.993 3.624 1.00 88.56 86 ALA A C 1
ATOM 573 O O . ALA A 1 86 ? -13.488 -4.776 3.737 1.00 88.56 86 ALA A O 1
ATOM 574 N N . PRO A 1 87 ? -12.549 -3.012 2.712 1.00 85.81 87 PRO A N 1
ATOM 575 C CA . PRO A 1 87 ? -13.664 -2.824 1.799 1.00 85.81 87 PRO A CA 1
ATOM 576 C C . PRO A 1 87 ? -13.874 -4.070 0.931 1.00 85.81 87 PRO A C 1
ATOM 578 O O . PRO A 1 87 ? -12.990 -4.914 0.780 1.00 85.81 87 PRO A O 1
ATOM 581 N N . ARG A 1 88 ? -15.070 -4.202 0.352 1.00 83.75 88 ARG A N 1
ATOM 582 C CA . ARG A 1 88 ? -15.309 -5.257 -0.638 1.00 83.75 88 ARG A CA 1
ATOM 583 C C . ARG A 1 88 ? -14.479 -4.970 -1.895 1.00 83.75 88 ARG A C 1
ATOM 585 O O . ARG A 1 88 ? -14.385 -3.804 -2.287 1.00 83.75 88 ARG A O 1
ATOM 592 N N . PRO A 1 89 ? -13.902 -5.998 -2.535 1.00 74.81 89 PRO A N 1
ATOM 593 C CA . PRO A 1 89 ? -13.132 -5.800 -3.749 1.00 74.81 89 PRO A CA 1
ATOM 594 C C . PRO A 1 89 ? -14.094 -5.380 -4.867 1.00 74.81 89 PRO A C 1
ATOM 596 O O . PRO A 1 89 ? -15.118 -6.023 -5.093 1.00 74.81 89 PRO A O 1
ATOM 599 N N . GLY A 1 90 ? -13.805 -4.247 -5.510 1.00 66.31 90 GLY A N 1
ATOM 600 C CA . GLY A 1 90 ? -14.656 -3.685 -6.565 1.00 66.31 90 GLY A CA 1
ATOM 601 C C . GLY A 1 90 ? -14.280 -4.128 -7.982 1.00 66.31 90 GLY A C 1
ATOM 602 O O . GLY A 1 90 ? -15.123 -4.089 -8.872 1.00 66.31 90 GLY A O 1
ATOM 603 N N . ALA A 1 91 ? -13.032 -4.546 -8.202 1.00 65.69 91 ALA A N 1
ATOM 604 C CA . ALA A 1 91 ? -12.496 -4.933 -9.507 1.00 65.69 91 ALA A CA 1
ATOM 605 C C . ALA A 1 91 ? -11.654 -6.209 -9.396 1.00 65.69 91 ALA A C 1
ATOM 607 O O . ALA A 1 91 ? -11.253 -6.594 -8.299 1.00 65.69 91 ALA A O 1
ATOM 608 N N . ALA A 1 92 ? -11.385 -6.845 -10.541 1.00 65.00 92 ALA A N 1
ATOM 609 C CA . ALA A 1 92 ? -10.543 -8.032 -10.609 1.00 65.00 92 ALA A CA 1
ATOM 610 C C . ALA A 1 92 ? -9.140 -7.750 -10.051 1.00 65.00 92 ALA A C 1
ATOM 612 O O . ALA A 1 92 ? -8.484 -6.768 -10.405 1.00 65.00 92 ALA A O 1
ATOM 613 N N . THR A 1 93 ? -8.699 -8.639 -9.176 1.00 73.75 93 THR A N 1
ATOM 614 C CA . THR A 1 93 ? -7.433 -8.548 -8.463 1.00 73.75 93 THR A CA 1
ATOM 615 C C . THR A 1 93 ? -6.280 -8.977 -9.376 1.00 73.75 93 THR A C 1
ATOM 617 O O . THR A 1 93 ? -6.327 -10.054 -9.967 1.00 73.75 93 THR A O 1
ATOM 620 N N . ASP A 1 94 ? -5.234 -8.151 -9.499 1.00 83.50 94 ASP A N 1
ATOM 621 C CA . ASP A 1 94 ? -3.994 -8.515 -10.204 1.00 83.50 94 ASP A CA 1
ATOM 622 C C . ASP A 1 94 ? -2.886 -8.794 -9.171 1.00 83.50 94 ASP A C 1
ATOM 624 O O . ASP A 1 94 ? -2.282 -7.852 -8.636 1.00 83.50 94 ASP A O 1
ATOM 628 N N . PRO A 1 95 ? -2.586 -10.075 -8.882 1.00 81.69 95 PRO A N 1
ATOM 629 C CA . PRO A 1 95 ? -1.613 -10.438 -7.856 1.00 81.69 95 PRO A CA 1
ATOM 630 C C . PRO A 1 95 ? -0.193 -9.973 -8.206 1.00 81.69 95 PRO A C 1
ATOM 632 O O . PRO A 1 95 ? 0.609 -9.704 -7.312 1.00 81.69 95 PRO A O 1
ATOM 635 N N . SER A 1 96 ? 0.130 -9.818 -9.496 1.00 86.12 96 SER A N 1
ATOM 636 C CA . SER A 1 96 ? 1.455 -9.354 -9.924 1.00 86.12 96 SER A CA 1
ATOM 637 C C . SER A 1 96 ? 1.656 -7.874 -9.612 1.00 86.12 96 SER A C 1
ATOM 639 O O . SER A 1 96 ? 2.760 -7.462 -9.242 1.00 86.12 96 SER A O 1
ATOM 641 N N . ARG A 1 97 ? 0.598 -7.065 -9.749 1.00 87.31 97 ARG A N 1
ATOM 642 C CA . ARG A 1 97 ? 0.619 -5.645 -9.365 1.00 87.31 97 ARG A CA 1
ATOM 643 C C . ARG A 1 97 ? 0.718 -5.478 -7.856 1.00 87.31 97 ARG A C 1
ATOM 645 O O . ARG A 1 97 ? 1.517 -4.665 -7.400 1.00 87.31 97 ARG A O 1
ATOM 652 N N . LEU A 1 98 ? -0.031 -6.268 -7.089 1.00 86.88 98 LEU A N 1
ATOM 653 C CA . LEU A 1 98 ? 0.011 -6.207 -5.625 1.00 86.88 98 LEU A CA 1
ATOM 654 C C . LEU A 1 98 ? 1.377 -6.608 -5.071 1.00 86.88 98 LEU A C 1
ATOM 656 O O . LEU A 1 98 ? 1.915 -5.902 -4.221 1.00 86.88 98 LEU A O 1
ATOM 660 N N . ALA A 1 99 ? 2.003 -7.645 -5.631 1.00 87.31 99 ALA A N 1
ATOM 661 C CA . ALA A 1 99 ? 3.366 -8.017 -5.268 1.00 87.31 99 ALA A CA 1
ATOM 662 C C . ALA A 1 99 ? 4.378 -6.883 -5.540 1.00 87.31 99 ALA A C 1
ATOM 664 O O . ALA A 1 99 ? 5.261 -6.623 -4.722 1.00 87.31 99 ALA A O 1
ATOM 665 N N . GLN A 1 100 ? 4.248 -6.168 -6.665 1.00 87.25 100 GLN A N 1
ATOM 666 C CA . GLN A 1 100 ? 5.121 -5.029 -6.993 1.00 87.25 100 GLN A CA 1
ATOM 667 C C . GLN A 1 100 ? 4.891 -3.841 -6.057 1.00 87.25 100 GLN A C 1
ATOM 669 O O . GLN A 1 100 ? 5.856 -3.267 -5.547 1.00 87.25 100 GLN A O 1
ATOM 674 N N . LEU A 1 101 ? 3.622 -3.521 -5.789 1.00 88.06 101 LEU A N 1
ATOM 675 C CA . LEU A 1 101 ? 3.228 -2.487 -4.840 1.00 88.06 101 LEU A CA 1
ATOM 676 C C . LEU A 1 101 ? 3.768 -2.792 -3.440 1.00 88.06 101 LEU A C 1
ATOM 678 O O . LEU A 1 101 ? 4.335 -1.913 -2.802 1.00 88.06 101 LEU A O 1
ATOM 682 N N . LYS A 1 102 ? 3.683 -4.043 -2.987 1.00 88.25 102 LYS A N 1
ATOM 683 C CA . LYS A 1 102 ? 4.241 -4.480 -1.705 1.00 88.25 102 LYS A CA 1
ATOM 684 C C . LYS A 1 102 ? 5.744 -4.238 -1.618 1.00 88.25 102 LYS A C 1
ATOM 686 O O . LYS A 1 102 ? 6.192 -3.614 -0.667 1.00 88.25 102 LYS A O 1
ATOM 691 N N . ILE A 1 103 ? 6.509 -4.642 -2.635 1.00 86.75 103 ILE A N 1
ATOM 692 C CA . ILE A 1 103 ? 7.960 -4.378 -2.704 1.00 86.75 103 ILE A CA 1
ATOM 693 C C . ILE A 1 103 ? 8.251 -2.867 -2.716 1.00 86.75 103 ILE A C 1
ATOM 695 O O . ILE A 1 103 ? 9.285 -2.409 -2.218 1.00 86.75 103 ILE A O 1
ATOM 699 N N . LEU A 1 104 ? 7.362 -2.072 -3.319 1.00 86.88 104 LEU A N 1
ATOM 700 C CA . LEU A 1 104 ? 7.507 -0.622 -3.370 1.00 86.88 104 LEU A CA 1
ATOM 701 C C . LEU A 1 104 ? 7.265 0.026 -2.001 1.00 86.88 104 LEU A C 1
ATOM 703 O O . LEU A 1 104 ? 8.024 0.911 -1.609 1.00 86.88 104 LEU A O 1
ATOM 707 N N . VAL A 1 105 ? 6.239 -0.428 -1.285 1.00 87.81 105 VAL A N 1
ATOM 708 C CA . VAL A 1 105 ? 5.824 0.101 0.018 1.00 87.81 105 VAL A CA 1
ATOM 709 C C . VAL A 1 105 ? 6.772 -0.355 1.125 1.00 87.81 105 VAL A C 1
ATOM 711 O O . VAL A 1 105 ? 7.300 0.478 1.858 1.00 87.81 105 VAL A O 1
ATOM 714 N N . ASP A 1 106 ? 7.043 -1.655 1.201 1.00 84.62 106 ASP A N 1
ATOM 715 C CA . ASP A 1 106 ? 7.941 -2.270 2.176 1.00 84.62 106 ASP A CA 1
ATOM 716 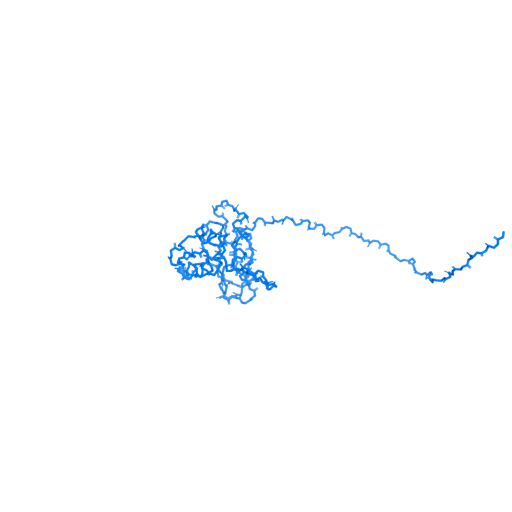C C . ASP A 1 106 ? 9.110 -2.944 1.434 1.00 84.62 106 ASP A C 1
ATOM 718 O O . ASP A 1 106 ? 9.013 -4.106 1.023 1.00 84.62 106 ASP A O 1
ATOM 722 N N . PRO A 1 107 ? 10.208 -2.208 1.153 1.00 74.88 107 PRO A N 1
ATOM 723 C CA . PRO A 1 107 ? 11.368 -2.797 0.505 1.00 74.88 107 PRO A CA 1
ATOM 724 C C . PRO A 1 107 ? 11.936 -3.906 1.386 1.00 74.88 107 PRO A C 1
ATOM 726 O O . PRO A 1 107 ? 12.226 -3.650 2.557 1.00 74.88 107 PRO A O 1
ATOM 729 N N . PRO A 1 108 ? 12.232 -5.091 0.828 1.00 68.56 108 PRO A N 1
ATOM 730 C CA . PRO A 1 108 ? 13.020 -6.064 1.563 1.00 68.56 108 PRO A CA 1
ATOM 731 C C . PRO A 1 108 ? 14.370 -5.433 1.951 1.00 68.56 108 PRO A C 1
ATOM 733 O O . PRO A 1 108 ? 14.943 -4.684 1.148 1.00 68.56 108 PRO A O 1
ATOM 736 N N . PRO A 1 109 ? 14.898 -5.712 3.158 1.00 63.72 109 PRO A N 1
ATOM 737 C CA . PRO A 1 109 ? 16.165 -5.157 3.608 1.00 63.72 109 PRO A CA 1
ATOM 738 C C . PRO A 1 109 ? 17.271 -5.621 2.663 1.00 63.72 109 PRO A C 1
ATOM 740 O O . PRO A 1 109 ? 17.702 -6.772 2.675 1.00 63.72 109 PRO A O 1
ATOM 743 N N . THR A 1 110 ? 17.720 -4.720 1.796 1.00 61.66 110 THR A N 1
ATOM 744 C CA . THR A 1 110 ? 18.755 -5.033 0.824 1.00 61.66 110 THR A CA 1
ATOM 745 C C . THR A 1 110 ? 20.089 -5.173 1.541 1.00 61.66 110 THR A C 1
ATOM 747 O O . THR A 1 110 ? 20.680 -4.179 1.971 1.00 61.66 110 THR A O 1
ATOM 750 N N . SER A 1 111 ? 20.606 -6.396 1.640 1.00 52.09 111 SER A N 1
ATOM 751 C CA . SER A 1 111 ? 22.022 -6.620 1.916 1.00 52.09 111 SER A CA 1
ATOM 752 C C . SER A 1 111 ? 22.834 -6.022 0.763 1.00 52.09 111 SER A C 1
ATOM 754 O O . SER A 1 111 ? 23.029 -6.658 -0.262 1.00 52.09 111 SER A O 1
ATOM 756 N N . ARG A 1 112 ? 23.257 -4.761 0.913 1.00 55.66 112 ARG A N 1
ATOM 757 C CA . ARG A 1 112 ? 24.210 -4.054 0.039 1.00 55.66 112 ARG A CA 1
ATOM 758 C C . ARG A 1 112 ? 23.966 -4.249 -1.467 1.00 55.66 112 ARG A C 1
ATOM 760 O O . ARG A 1 112 ? 24.799 -4.825 -2.162 1.00 55.66 112 ARG A O 1
ATOM 767 N N . THR A 1 113 ? 22.887 -3.688 -2.010 1.00 55.34 113 THR A N 1
ATOM 768 C CA . THR A 1 113 ? 22.736 -3.596 -3.472 1.00 55.34 113 THR A CA 1
ATOM 769 C C . THR A 1 113 ? 23.610 -2.461 -4.022 1.00 55.34 113 THR A C 1
ATOM 771 O O . THR A 1 113 ? 23.146 -1.355 -4.298 1.00 55.34 113 THR A O 1
ATOM 774 N N . PHE A 1 114 ? 24.906 -2.731 -4.188 1.00 49.91 114 PHE A N 1
ATOM 775 C CA . PHE A 1 114 ? 25.772 -1.963 -5.083 1.00 49.91 114 PHE A CA 1
ATOM 776 C C . PHE A 1 114 ? 25.303 -2.226 -6.523 1.00 49.91 114 PHE A C 1
ATOM 778 O O . PHE A 1 114 ? 25.674 -3.226 -7.123 1.00 49.91 114 PHE A O 1
ATOM 785 N N . GLY A 1 115 ? 24.427 -1.377 -7.067 1.00 52.47 115 GLY A N 1
ATOM 786 C CA . GLY A 1 115 ? 23.969 -1.546 -8.455 1.00 52.47 115 GLY A CA 1
ATOM 787 C C . GLY A 1 115 ? 22.783 -0.692 -8.902 1.00 52.47 115 GLY A C 1
ATOM 788 O O . GLY A 1 115 ? 22.570 -0.539 -10.100 1.00 52.47 115 GLY A O 1
ATOM 789 N N . ALA A 1 116 ? 22.039 -0.061 -7.988 1.00 55.34 116 ALA A N 1
ATOM 790 C CA . ALA A 1 116 ? 20.881 0.772 -8.342 1.00 55.34 116 ALA A CA 1
ATOM 791 C C . ALA A 1 116 ? 21.241 2.178 -8.876 1.00 55.34 116 ALA A C 1
ATOM 793 O O . ALA A 1 116 ? 20.433 3.097 -8.809 1.00 55.34 116 ALA A O 1
ATOM 794 N N . ARG A 1 117 ? 22.446 2.365 -9.424 1.00 55.91 117 ARG A N 1
ATOM 795 C CA . ARG A 1 117 ? 22.752 3.502 -10.302 1.00 55.91 117 ARG A CA 1
ATOM 796 C C . ARG A 1 117 ? 22.729 3.011 -11.745 1.00 55.91 117 ARG A C 1
ATOM 798 O O . ARG A 1 117 ? 23.751 3.019 -12.421 1.00 55.91 117 ARG A O 1
ATOM 805 N N . ARG A 1 118 ? 21.572 2.539 -12.222 1.00 57.03 118 ARG A N 1
ATOM 806 C CA . ARG A 1 118 ? 21.370 2.471 -13.673 1.00 57.03 118 ARG A CA 1
ATOM 807 C C . ARG A 1 118 ? 21.233 3.915 -14.133 1.00 57.03 118 ARG A C 1
ATOM 809 O O . ARG A 1 118 ? 20.306 4.603 -13.733 1.00 57.03 118 ARG A O 1
ATOM 816 N N . SER A 1 119 ? 22.220 4.376 -14.889 1.00 53.16 119 SER A N 1
ATOM 817 C CA . SER A 1 119 ? 22.450 5.741 -15.377 1.00 53.16 119 SER A CA 1
ATOM 818 C C . SER A 1 119 ? 21.390 6.260 -16.365 1.00 53.16 119 SER A C 1
ATOM 820 O O . SER A 1 119 ? 21.689 7.101 -17.207 1.00 53.16 119 SER A O 1
ATOM 822 N N . GLY A 1 120 ? 20.160 5.751 -16.292 1.00 61.78 120 GLY A N 1
ATOM 823 C CA . GLY A 1 120 ? 19.028 6.269 -17.047 1.00 61.78 120 GLY A CA 1
ATOM 824 C C . GLY A 1 120 ? 18.459 7.517 -16.378 1.00 61.78 120 GLY A C 1
ATOM 825 O O . GLY A 1 120 ? 18.456 7.632 -15.152 1.00 61.78 120 GLY A O 1
ATOM 826 N N . VAL A 1 121 ? 17.970 8.454 -17.187 1.00 78.25 121 VAL A N 1
ATOM 827 C CA . VAL A 1 121 ? 17.196 9.599 -16.701 1.00 78.25 121 VAL A CA 1
ATOM 828 C C . VAL A 1 121 ? 15.907 9.053 -16.092 1.00 78.25 121 VAL A C 1
ATOM 830 O O . VAL A 1 121 ? 15.040 8.553 -16.808 1.00 78.25 121 VAL A O 1
ATOM 833 N N . CYS A 1 122 ? 15.800 9.094 -14.766 1.00 82.69 122 CYS A N 1
ATOM 834 C CA . CYS A 1 122 ? 14.555 8.751 -14.097 1.00 82.69 122 CYS A CA 1
ATOM 835 C C . CYS A 1 122 ? 13.524 9.864 -14.311 1.00 82.69 122 CYS A C 1
ATOM 837 O O . CYS A 1 122 ? 13.892 11.039 -14.234 1.00 82.69 122 CYS A O 1
ATOM 839 N N . PRO A 1 123 ? 12.250 9.517 -14.559 1.00 83.88 123 PRO A N 1
ATOM 840 C CA . PRO A 1 123 ? 11.194 10.506 -14.716 1.00 83.88 123 PRO A CA 1
ATOM 841 C C . PRO A 1 123 ? 10.989 11.285 -13.416 1.00 83.88 123 PRO A C 1
ATOM 843 O O . PRO A 1 123 ? 11.192 10.751 -12.320 1.00 83.88 123 PRO A O 1
ATOM 846 N N . ASP A 1 124 ? 10.570 12.542 -13.547 1.00 86.50 124 ASP A N 1
ATOM 847 C CA . ASP A 1 124 ? 10.201 13.359 -12.397 1.00 86.50 124 ASP A CA 1
ATOM 848 C C . ASP A 1 124 ? 8.985 12.736 -11.678 1.00 86.50 124 ASP A C 1
ATOM 850 O O . ASP A 1 124 ? 7.999 12.381 -12.339 1.00 86.50 124 ASP A O 1
ATOM 854 N N . PRO A 1 125 ? 9.028 12.573 -10.342 1.00 86.12 125 PRO A N 1
ATOM 855 C CA . PRO A 1 125 ? 7.941 11.953 -9.593 1.00 86.12 125 PRO A CA 1
ATOM 856 C C . PRO A 1 125 ? 6.615 12.721 -9.689 1.00 86.12 125 PRO A C 1
ATOM 858 O O . PRO A 1 125 ? 5.566 12.096 -9.565 1.00 86.12 125 PRO A O 1
ATOM 861 N N . ALA A 1 126 ? 6.622 14.031 -9.957 1.00 86.56 126 ALA A N 1
ATOM 862 C CA . ALA A 1 126 ? 5.405 14.824 -10.132 1.00 86.56 126 ALA A CA 1
ATOM 863 C C . ALA A 1 126 ? 4.617 14.440 -11.397 1.00 86.56 126 ALA A C 1
ATOM 865 O O . ALA A 1 126 ? 3.419 14.703 -11.480 1.00 86.56 126 ALA A O 1
ATOM 866 N N . HIS A 1 127 ? 5.261 13.790 -12.372 1.00 87.25 127 HIS A N 1
ATOM 867 C CA . HIS A 1 127 ? 4.600 13.282 -13.578 1.00 87.25 127 HIS A CA 1
ATOM 868 C C . HIS A 1 127 ? 4.079 11.846 -13.427 1.00 87.25 127 HIS A C 1
ATOM 870 O O . HIS A 1 127 ? 3.355 11.356 -14.292 1.00 87.25 127 HIS A O 1
ATOM 876 N N . LEU A 1 128 ? 4.416 11.160 -12.333 1.00 88.94 128 LEU A N 1
ATOM 877 C CA . LEU A 1 128 ? 3.966 9.800 -12.046 1.00 88.94 128 LEU A CA 1
ATOM 878 C C . LEU A 1 128 ? 2.648 9.839 -11.256 1.00 88.94 128 LEU A C 1
ATOM 880 O O . LEU A 1 128 ? 2.600 9.510 -10.074 1.00 88.94 128 LEU A O 1
ATOM 884 N N . THR A 1 129 ? 1.569 10.262 -11.913 1.00 88.94 129 THR A N 1
ATOM 885 C CA . THR A 1 129 ? 0.260 10.501 -11.274 1.00 88.94 129 THR A CA 1
ATOM 886 C C . THR A 1 129 ? -0.649 9.273 -11.213 1.00 88.94 129 THR A C 1
ATOM 888 O O . THR A 1 129 ? -1.742 9.348 -10.657 1.00 88.94 129 THR A O 1
ATOM 891 N N . THR A 1 130 ? -0.230 8.135 -11.772 1.00 89.31 130 THR A N 1
ATOM 892 C CA . THR A 1 130 ? -1.004 6.885 -11.764 1.00 89.31 130 THR A CA 1
ATOM 893 C C . THR A 1 130 ? -0.160 5.718 -11.264 1.00 89.31 130 THR A C 1
ATOM 895 O O . THR A 1 130 ? 1.062 5.694 -11.442 1.00 89.31 130 THR A O 1
ATOM 898 N N . LEU A 1 131 ? -0.814 4.713 -10.669 1.00 89.38 131 LEU A N 1
ATOM 899 C CA . LEU A 1 131 ? -0.130 3.524 -10.156 1.00 89.38 131 LEU A CA 1
ATOM 900 C C . LEU A 1 131 ? 0.658 2.797 -11.260 1.00 89.38 131 LEU A C 1
ATOM 902 O O . LEU A 1 131 ? 1.790 2.384 -11.028 1.00 89.38 131 LEU A O 1
ATOM 906 N N . ASP A 1 132 ? 0.110 2.687 -12.471 1.00 89.56 132 ASP A N 1
ATOM 907 C CA . ASP A 1 132 ? 0.791 2.047 -13.602 1.00 89.56 132 ASP A CA 1
ATOM 908 C C . ASP A 1 132 ? 2.122 2.729 -13.957 1.00 89.56 132 ASP A C 1
ATOM 910 O O . ASP A 1 132 ? 3.140 2.051 -14.124 1.00 89.56 132 ASP A O 1
ATOM 914 N N . HIS A 1 133 ? 2.153 4.066 -14.010 1.00 89.88 133 HIS A N 1
ATOM 915 C CA . HIS A 1 133 ? 3.388 4.813 -14.264 1.00 89.88 133 HIS A CA 1
ATOM 916 C C . HIS A 1 133 ? 4.397 4.656 -13.120 1.00 89.88 133 HIS A C 1
ATOM 918 O O . HIS A 1 133 ? 5.594 4.492 -13.369 1.00 89.88 133 HIS A O 1
ATOM 924 N N . ILE A 1 134 ? 3.917 4.634 -11.875 1.00 91.38 134 ILE A N 1
ATOM 925 C CA . ILE A 1 134 ? 4.743 4.409 -10.684 1.00 91.38 134 ILE A CA 1
ATOM 926 C C . ILE A 1 134 ? 5.401 3.019 -10.727 1.00 91.38 134 ILE A C 1
ATOM 928 O O . ILE A 1 134 ? 6.619 2.899 -10.568 1.00 91.38 134 ILE A O 1
ATOM 932 N N . LEU A 1 135 ? 4.624 1.964 -10.991 1.00 90.25 135 LEU A N 1
ATOM 933 C CA . LEU A 1 135 ? 5.134 0.592 -11.072 1.00 90.25 135 LEU A CA 1
ATOM 934 C C . LEU A 1 135 ? 6.073 0.405 -12.275 1.00 90.25 135 LEU A C 1
ATOM 936 O O . LEU A 1 135 ? 7.066 -0.320 -12.180 1.00 90.25 135 LEU A O 1
ATOM 940 N N . ALA A 1 136 ? 5.817 1.084 -13.397 1.00 89.12 136 ALA A N 1
ATOM 941 C CA . ALA A 1 136 ? 6.728 1.097 -14.540 1.00 89.12 136 ALA A CA 1
ATOM 942 C C . ALA A 1 136 ? 8.084 1.737 -14.184 1.00 89.12 136 ALA A C 1
ATOM 944 O O . ALA A 1 136 ? 9.131 1.159 -14.486 1.00 89.12 136 ALA A O 1
ATOM 945 N N . ALA A 1 137 ? 8.083 2.874 -13.477 1.00 88.31 137 ALA A N 1
ATOM 946 C CA . ALA A 1 137 ? 9.303 3.527 -13.001 1.00 88.31 137 ALA A CA 1
ATOM 947 C C . ALA A 1 137 ? 10.089 2.634 -12.023 1.00 88.31 137 ALA A C 1
ATOM 949 O O . ALA A 1 137 ? 11.314 2.527 -12.123 1.00 88.31 137 ALA A O 1
ATOM 950 N N . GLN A 1 138 ? 9.397 1.918 -11.130 1.00 87.12 138 GLN A N 1
ATOM 951 C CA . GLN A 1 138 ? 10.022 0.936 -10.241 1.00 87.12 138 GLN A CA 1
ATOM 952 C C . GLN A 1 138 ? 10.725 -0.178 -11.034 1.00 87.12 138 GLN A C 1
ATOM 954 O O . GLN A 1 138 ? 11.894 -0.467 -10.771 1.00 87.12 138 GLN A O 1
ATOM 959 N N . LYS A 1 139 ? 10.053 -0.772 -12.032 1.00 85.00 139 LYS A N 1
ATOM 960 C CA . LYS A 1 139 ? 10.631 -1.816 -12.902 1.00 85.00 139 LYS A CA 1
ATOM 961 C C . LYS A 1 139 ? 11.828 -1.319 -13.712 1.00 85.00 139 LYS A C 1
ATOM 963 O O . LYS A 1 139 ? 12.778 -2.072 -13.924 1.00 85.00 139 LYS A O 1
ATOM 968 N N . ALA A 1 140 ? 11.811 -0.051 -14.122 1.00 83.88 140 ALA A N 1
ATOM 969 C CA . ALA A 1 140 ? 12.927 0.594 -14.813 1.00 83.88 140 ALA A CA 1
ATOM 970 C C . ALA A 1 140 ? 14.158 0.819 -13.907 1.00 83.88 140 ALA A C 1
ATOM 972 O O . ALA A 1 140 ? 15.252 1.084 -14.405 1.00 83.88 140 ALA A O 1
ATOM 973 N N . GLY A 1 141 ? 14.015 0.661 -12.585 1.00 82.94 141 GLY A N 1
ATOM 974 C CA . GLY A 1 141 ? 15.079 0.873 -11.601 1.00 82.94 141 GLY A CA 1
ATOM 975 C C . GLY A 1 141 ? 15.027 2.233 -10.900 1.00 82.94 141 GLY A C 1
ATOM 976 O O . GLY A 1 141 ? 15.899 2.522 -10.086 1.00 82.94 141 GLY A O 1
ATOM 977 N N . CYS A 1 142 ? 13.994 3.042 -11.149 1.00 87.00 142 CYS A N 1
ATOM 978 C CA . CYS A 1 142 ? 13.762 4.345 -10.519 1.00 87.00 142 CYS A CA 1
ATOM 979 C C . CYS A 1 142 ? 12.919 4.203 -9.242 1.00 87.00 142 CYS A C 1
ATOM 981 O O . CYS A 1 142 ? 11.881 4.842 -9.070 1.00 87.00 142 CYS A O 1
ATOM 983 N N . ALA A 1 143 ? 13.350 3.312 -8.343 1.00 84.94 143 ALA A N 1
ATOM 984 C CA . ALA A 1 143 ? 12.587 2.951 -7.148 1.00 84.94 143 ALA A CA 1
ATOM 985 C C . ALA A 1 143 ? 12.364 4.141 -6.198 1.00 84.94 143 ALA A C 1
ATOM 987 O O . ALA A 1 143 ? 11.312 4.222 -5.572 1.00 84.94 143 ALA A O 1
ATOM 988 N N . ASN A 1 144 ? 13.315 5.077 -6.109 1.00 86.81 144 ASN A N 1
ATOM 989 C CA . ASN A 1 144 ? 13.173 6.267 -5.267 1.00 86.81 144 ASN A CA 1
ATOM 990 C C . ASN A 1 144 ? 12.084 7.205 -5.803 1.00 86.81 144 ASN A C 1
ATOM 992 O O . ASN A 1 144 ? 11.213 7.614 -5.044 1.00 86.81 144 ASN A O 1
ATOM 996 N N . GLN A 1 145 ? 12.077 7.479 -7.110 1.00 88.69 145 GLN A N 1
ATOM 997 C CA . GLN A 1 145 ? 11.063 8.315 -7.758 1.00 88.69 145 GLN A CA 1
ATOM 998 C C . GLN A 1 145 ? 9.679 7.671 -7.661 1.00 88.69 145 GLN A C 1
ATOM 1000 O O . GLN A 1 145 ? 8.714 8.346 -7.317 1.00 88.69 145 GLN A O 1
ATOM 1005 N N . ALA A 1 146 ? 9.593 6.355 -7.876 1.00 89.31 146 ALA A N 1
ATOM 1006 C CA . ALA A 1 146 ? 8.353 5.606 -7.707 1.00 89.31 146 ALA A CA 1
ATOM 1007 C C . ALA A 1 146 ? 7.808 5.705 -6.268 1.00 89.31 146 ALA A C 1
ATOM 1009 O O . ALA A 1 146 ? 6.613 5.905 -6.080 1.00 89.31 146 ALA A O 1
ATOM 1010 N N . ARG A 1 147 ? 8.674 5.630 -5.246 1.00 88.12 147 ARG A N 1
ATOM 1011 C CA . ARG A 1 147 ? 8.279 5.796 -3.833 1.00 88.12 147 ARG A CA 1
ATOM 1012 C C . ARG A 1 147 ? 7.781 7.203 -3.537 1.00 88.12 147 ARG A C 1
ATOM 1014 O O . ARG A 1 147 ? 6.737 7.350 -2.913 1.00 88.12 147 ARG A O 1
ATOM 1021 N N . THR A 1 148 ? 8.509 8.222 -3.989 1.00 89.44 148 THR A N 1
ATOM 1022 C CA . THR A 1 148 ? 8.118 9.624 -3.799 1.00 89.44 148 THR A CA 1
ATOM 1023 C C . THR A 1 148 ? 6.775 9.911 -4.461 1.00 89.44 148 THR A C 1
ATOM 1025 O O . THR A 1 148 ? 5.902 10.504 -3.835 1.00 89.44 148 THR A O 1
ATOM 1028 N N . ALA A 1 149 ? 6.580 9.437 -5.691 1.00 91.62 149 ALA A N 1
ATOM 1029 C CA . ALA A 1 149 ? 5.318 9.572 -6.403 1.00 91.62 149 ALA A CA 1
ATOM 1030 C C . ALA A 1 149 ? 4.174 8.822 -5.709 1.00 91.62 149 ALA A C 1
ATOM 1032 O O . ALA A 1 149 ? 3.098 9.384 -5.533 1.00 91.62 149 ALA A O 1
ATOM 1033 N N . LEU A 1 150 ? 4.413 7.590 -5.242 1.00 90.69 150 LEU A N 1
ATOM 1034 C CA . LEU A 1 150 ? 3.422 6.832 -4.476 1.00 90.69 150 LEU A CA 1
ATOM 1035 C C . LEU A 1 150 ? 3.025 7.572 -3.197 1.00 90.69 150 LEU A C 1
ATOM 1037 O O . LEU A 1 150 ? 1.843 7.665 -2.889 1.00 90.69 150 LEU A O 1
ATOM 1041 N N . GLN A 1 151 ? 3.993 8.124 -2.467 1.00 89.94 151 GLN A N 1
ATOM 1042 C CA . GLN A 1 151 ? 3.718 8.894 -1.261 1.00 89.94 151 GLN A CA 1
ATOM 1043 C C . GLN A 1 151 ? 2.919 10.162 -1.574 1.00 89.94 151 GLN A C 1
ATOM 1045 O O . GLN A 1 151 ? 1.990 10.468 -0.838 1.00 89.94 151 GLN A O 1
ATOM 1050 N N . ALA A 1 152 ? 3.228 10.862 -2.667 1.00 90.00 152 ALA A N 1
ATOM 1051 C CA . ALA A 1 152 ? 2.469 12.031 -3.104 1.00 90.00 152 ALA A CA 1
ATOM 1052 C C . ALA A 1 152 ? 1.030 11.668 -3.503 1.00 90.00 152 ALA A C 1
ATOM 1054 O O . ALA A 1 152 ? 0.095 12.331 -3.063 1.00 90.00 152 ALA A O 1
ATOM 1055 N N . LEU A 1 153 ? 0.849 10.584 -4.266 1.00 88.88 153 LEU A N 1
ATOM 1056 C CA . LEU A 1 153 ? -0.459 10.051 -4.656 1.00 88.88 153 LEU A CA 1
ATOM 1057 C C . LEU A 1 153 ? -1.292 9.690 -3.424 1.00 88.88 153 LEU A C 1
ATOM 1059 O O . LEU A 1 153 ? -2.460 10.047 -3.315 1.00 88.88 153 LEU A O 1
ATOM 1063 N N . VAL A 1 154 ? -0.662 9.027 -2.455 1.00 89.62 154 VAL A N 1
ATOM 1064 C CA . VAL A 1 154 ? -1.268 8.733 -1.165 1.00 89.62 154 VAL A CA 1
ATOM 1065 C C . VAL A 1 154 ? -1.611 10.066 -0.483 1.00 89.62 154 VAL A C 1
ATOM 1067 O O . VAL A 1 154 ? -2.781 10.357 -0.278 1.00 89.62 154 VAL A O 1
ATOM 1070 N N . SER A 1 155 ? -0.676 10.954 -0.184 1.00 86.94 155 SER A N 1
ATOM 1071 C CA . SER A 1 155 ? -0.965 12.220 0.512 1.00 86.94 155 SER A CA 1
ATOM 1072 C C . SER A 1 155 ? -2.011 13.129 -0.156 1.00 86.94 155 SER A C 1
ATOM 1074 O O . SER A 1 155 ? -2.655 13.891 0.558 1.00 86.94 155 SER A O 1
ATOM 1076 N N . ALA A 1 156 ? -2.194 13.050 -1.476 1.00 85.38 156 ALA A N 1
ATOM 1077 C CA . ALA A 1 156 ? -3.206 13.811 -2.209 1.00 85.38 156 ALA A CA 1
ATOM 1078 C C . ALA A 1 156 ? -4.640 13.284 -2.017 1.00 85.38 156 ALA A C 1
ATOM 1080 O O . ALA A 1 156 ? -5.591 14.050 -2.177 1.00 85.38 156 ALA A O 1
ATOM 1081 N N . GLU A 1 157 ? -4.809 12.005 -1.672 1.00 82.69 157 GLU A N 1
ATOM 1082 C CA . GLU A 1 157 ? -6.139 11.429 -1.472 1.00 82.69 157 GLU A CA 1
ATOM 1083 C C . GLU A 1 157 ? -6.798 12.032 -0.218 1.00 82.69 157 GLU A C 1
ATOM 1085 O O . GLU A 1 157 ? -6.211 11.968 0.873 1.00 82.69 157 GLU A O 1
ATOM 1090 N N . PRO A 1 158 ? -8.023 12.570 -0.325 1.00 71.25 158 PRO A N 1
ATOM 1091 C CA . PRO A 1 158 ? -8.715 13.153 0.814 1.00 71.25 158 PRO A CA 1
ATOM 1092 C C . PRO A 1 158 ? -9.000 12.096 1.890 1.00 71.25 158 PRO A C 1
ATOM 1094 O O . PRO A 1 158 ? -9.582 11.041 1.629 1.00 71.25 158 PRO A O 1
ATOM 1097 N N . THR A 1 159 ? -8.598 12.386 3.128 1.00 61.78 159 THR A N 1
ATOM 1098 C CA . THR A 1 159 ? -8.999 11.611 4.308 1.00 61.78 159 THR A CA 1
ATOM 1099 C C . THR A 1 159 ? -10.422 12.008 4.714 1.00 61.78 159 THR A C 1
ATOM 1101 O O . THR A 1 159 ? -10.627 13.190 4.999 1.00 61.78 159 THR A O 1
ATOM 1104 N N . PRO A 1 160 ? -11.389 11.074 4.740 1.00 54.81 160 PRO A N 1
ATOM 1105 C CA . PRO A 1 160 ? -12.759 11.355 5.165 1.00 54.81 160 PRO A CA 1
ATOM 1106 C C . PRO A 1 160 ? -12.909 11.534 6.685 1.00 54.81 160 PRO A C 1
ATOM 1108 O O . PRO A 1 160 ? -12.138 10.923 7.473 1.00 54.81 160 PRO A O 1
#

Foldseek 3Di:
DDDDDDDDDDDDDDDDDDDDDDDDPPPDPPQQFFKFFLDWPDPVRAGLDTHAAQDFDPDDAQIWTWIAGLQRDIDIWGQRPRGTTHHHRPDDGDSVSSVLSSCLRDPDPDPDPPPLPPVDDQDALVVCLGSVSLSVSVVVSVSVSSNVNSVVNVVPDDDD

Radius of gyration: 25.02 Å; chains: 1; bounding box: 57×79×44 Å

Secondary structure (DSSP, 8-state):
----------------------------------EEEEEESSTTS-TT-EE-TTPEE-PPTT-EEEEEETTS-EEEEE-BBTBEEPPPP-S---HHHHHHHHHHHS----S--TT----S-PPPGGG--SHHHHHHHHHHT-HHHHHHHHHHHHHHSPP-

Sequence (160 aa):
MRSVVPNGALRATSRAALGLILAGGVAGAALAADFVVVASTDPAVKPGVEFSGGERIALGAGQTARLMSASGAITTVRGGPQGAVAPRPGAATDPSRLAQLKILVDPPPTSRTFGARRSGVCPDPAHLTTLDHILAAQKAGCANQARTALQALVSAEPTP